Protein AF-A0A132A564-F1 (afdb_monomer)

Foldseek 3Di:
DDWDADPVRDIDDDPLQDLVLADPAAADAAADDDPVCLVPPVSLVVNLVNLQRNLVVLVVLLPDQPSSNNNNVVPPVNNVRRLVNCVPHPDDPVRDDPPNDDDPVSVVSNVSSVVSSVSSVVVVVCPCDPNPD

Nearest PDB structures (foldseek):
  3myi-assembly1_A  TM=3.780E-01  e=1.108E+00  Homo sapiens
  3puq-assembly2_C  TM=2.925E-01  e=6.426E+00  Caenorhabditis elegans
  5n7e-assembly1_B  TM=3.331E-01  e=9.558E+00  Homo sapiens

pLDDT: mean 87.03, std 12.26, range [40.44, 98.06]

Mean predicted aligned error: 6.73 Å

Sequence (133 aa):
MIRFVDLNHHQHEIPLISREFECKLNFPMYYEPNWNEFSSAETVGKWIRSCYQLNLSVSKVIELPFYRFWSTVIFNNDLHQAIESYLIYSSRPYRLHPDVKLNNEQTDMVNELRDTIAKYFLRILIHSENPVL

Solvent-accessible surface area (backbone atoms only — not comparable to full-atom values): 7792 Å² total; per-residue (Å²): 104,46,76,50,67,48,99,84,72,48,79,44,79,42,62,56,64,35,72,90,46,36,68,91,71,73,47,53,67,45,63,64,74,52,85,83,42,63,77,37,66,68,56,45,50,52,39,54,50,39,46,51,48,29,35,56,42,51,49,54,47,68,68,41,50,69,47,37,29,53,8,21,74,74,62,38,62,53,53,49,52,17,54,50,28,38,73,71,47,55,81,47,88,92,66,60,62,95,79,75,79,70,55,70,71,57,47,49,49,55,52,50,31,51,54,48,54,50,50,47,51,52,56,68,70,49,86,77,68,73,88,86,110

Structure (mmCIF, N/CA/C/O backbone):
data_AF-A0A132A564-F1
#
_entry.id   AF-A0A132A564-F1
#
loop_
_atom_site.group_PDB
_atom_site.id
_atom_site.type_symbol
_atom_site.label_atom_id
_atom_site.label_alt_id
_atom_site.label_comp_id
_atom_site.label_asym_id
_atom_site.label_entity_id
_atom_site.label_seq_id
_atom_site.pdbx_PDB_ins_code
_atom_site.Cartn_x
_atom_site.Cartn_y
_atom_site.Cartn_z
_atom_site.occupancy
_atom_site.B_iso_or_equiv
_atom_site.auth_seq_id
_atom_site.auth_comp_id
_atom_site.auth_asym_id
_atom_site.auth_atom_id
_atom_site.pdbx_PDB_model_num
ATOM 1 N N . MET A 1 1 ? -15.911 0.740 22.663 1.00 69.44 1 MET A N 1
ATOM 2 C CA . MET A 1 1 ? -16.459 2.111 22.683 1.00 69.44 1 MET A CA 1
ATOM 3 C C . MET A 1 1 ? -15.409 2.988 23.340 1.00 69.44 1 MET A C 1
ATOM 5 O O . MET A 1 1 ? -14.879 2.568 24.363 1.00 69.44 1 MET A O 1
ATOM 9 N N . ILE A 1 2 ? -15.042 4.116 22.736 1.00 73.06 2 ILE A N 1
ATOM 10 C CA . ILE A 1 2 ? -14.076 5.064 23.303 1.00 73.06 2 ILE A CA 1
ATOM 11 C C . ILE A 1 2 ? -14.870 6.220 23.907 1.00 73.06 2 ILE A C 1
ATOM 13 O O . ILE A 1 2 ? -15.748 6.781 23.253 1.00 73.06 2 ILE A O 1
ATOM 17 N N . ARG A 1 3 ? -14.570 6.545 25.165 1.00 78.31 3 ARG A N 1
ATOM 18 C CA . ARG A 1 3 ? -15.153 7.673 25.895 1.00 78.31 3 ARG A CA 1
ATOM 19 C C . ARG A 1 3 ? -14.150 8.811 25.928 1.00 78.31 3 ARG A C 1
ATOM 21 O O . ARG A 1 3 ? -12.997 8.589 26.286 1.00 78.31 3 ARG A O 1
ATOM 28 N N . PHE A 1 4 ? -14.594 10.014 25.602 1.00 72.31 4 PHE A N 1
ATOM 29 C CA . PHE A 1 4 ? -13.798 11.223 25.782 1.00 72.31 4 PHE A CA 1
ATOM 30 C C . PHE A 1 4 ? -14.691 12.375 26.224 1.00 72.31 4 PHE A C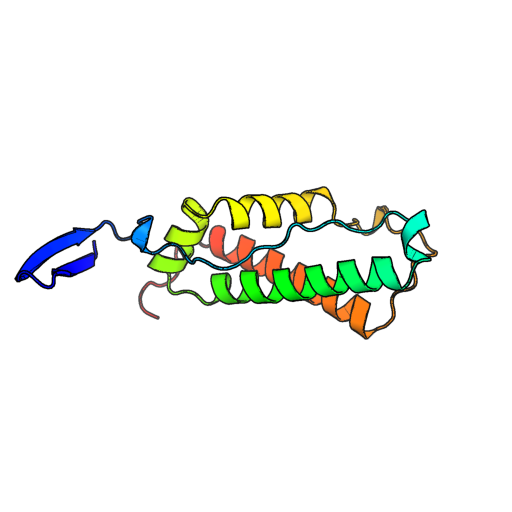 1
ATOM 32 O O . PHE A 1 4 ? -15.916 12.325 26.108 1.00 72.31 4 PHE A O 1
ATOM 39 N N . VAL A 1 5 ? -14.049 13.397 26.773 1.00 74.94 5 VAL A N 1
ATOM 40 C CA . VAL A 1 5 ? -14.695 14.622 27.229 1.00 74.94 5 VAL A CA 1
ATOM 41 C C . VAL A 1 5 ? -14.288 15.720 26.260 1.00 74.94 5 VAL A C 1
ATOM 43 O O . VAL A 1 5 ? -13.097 15.890 25.993 1.00 74.94 5 VAL A O 1
ATOM 46 N N . ASP A 1 6 ? -15.266 16.412 25.682 1.00 75.94 6 ASP A N 1
ATOM 47 C CA . ASP A 1 6 ? -14.982 17.539 24.798 1.00 75.94 6 ASP A CA 1
ATOM 48 C C . ASP A 1 6 ? -14.553 18.792 25.585 1.00 75.94 6 ASP A C 1
ATOM 50 O O . ASP A 1 6 ? -14.552 18.830 26.818 1.00 75.94 6 ASP A O 1
ATOM 54 N N . LEU A 1 7 ? -14.187 19.848 24.858 1.00 76.62 7 LEU A N 1
ATOM 55 C CA . LEU A 1 7 ? -13.798 21.139 25.440 1.00 76.62 7 LEU A CA 1
ATOM 56 C C . LEU A 1 7 ? -14.932 21.820 26.229 1.00 76.62 7 LEU A C 1
ATOM 58 O O . LEU A 1 7 ? -14.665 22.720 27.017 1.00 76.62 7 LEU A O 1
ATOM 62 N N . ASN A 1 8 ? -16.177 21.383 26.032 1.00 84.38 8 ASN A N 1
ATOM 63 C CA . ASN A 1 8 ? -17.364 21.872 26.726 1.00 84.38 8 ASN A CA 1
ATOM 64 C C . ASN A 1 8 ? -17.764 20.963 27.904 1.00 84.38 8 ASN A C 1
ATOM 66 O O . ASN A 1 8 ? -18.861 21.112 28.437 1.00 84.38 8 ASN A O 1
ATOM 70 N N . HIS A 1 9 ? -16.901 20.020 28.300 1.00 75.19 9 HIS A N 1
ATOM 71 C CA . HIS A 1 9 ? -17.133 19.037 29.359 1.00 75.19 9 HIS A CA 1
ATOM 72 C C . HIS A 1 9 ? -18.300 18.064 29.123 1.00 75.19 9 HIS A C 1
ATOM 74 O O . HIS A 1 9 ? -18.762 17.417 30.065 1.00 75.19 9 HIS A O 1
ATOM 80 N N . HIS A 1 10 ? -18.743 17.891 27.877 1.00 80.25 10 HIS A N 1
ATOM 81 C CA . HIS A 1 10 ? -19.707 16.852 27.534 1.00 80.25 10 HIS A CA 1
ATOM 82 C C . HIS A 1 10 ? -18.986 15.535 27.267 1.00 80.25 10 HIS A C 1
ATOM 84 O O . HIS A 1 10 ? -17.960 15.481 26.583 1.00 80.25 10 HIS A O 1
ATOM 90 N N . GLN A 1 11 ? -19.532 14.460 27.829 1.00 80.25 11 GLN A N 1
ATOM 91 C CA . GLN A 1 11 ? -19.027 13.116 27.616 1.00 80.25 11 GLN A CA 1
ATOM 92 C C . GLN A 1 11 ? -19.615 12.553 26.324 1.00 80.25 11 GLN A C 1
ATOM 94 O O . GLN A 1 11 ? -20.831 12.436 26.187 1.00 80.25 11 GLN A O 1
ATOM 99 N N . HIS A 1 12 ? -18.737 12.178 25.400 1.00 76.81 12 HIS A N 1
ATOM 100 C CA . HIS A 1 12 ? -19.109 11.571 24.128 1.00 76.81 12 HIS A CA 1
ATOM 101 C C . HIS A 1 12 ? -18.653 10.118 24.084 1.00 76.81 12 HIS A C 1
ATOM 103 O O . HIS A 1 12 ? -17.592 9.753 24.603 1.00 76.81 12 HIS A O 1
ATOM 109 N N . GLU A 1 13 ? -19.469 9.287 23.444 1.00 84.44 13 GLU A N 1
ATOM 110 C CA . GLU A 1 13 ? -19.186 7.880 23.193 1.00 84.44 13 GLU A CA 1
ATOM 111 C C . GLU A 1 13 ? -19.097 7.651 21.688 1.00 84.44 13 GLU 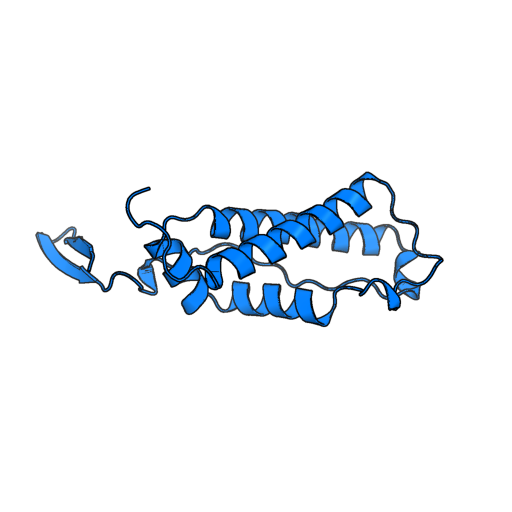A C 1
ATOM 113 O O . GLU A 1 13 ? -20.079 7.817 20.967 1.00 84.44 13 GLU A O 1
ATOM 118 N N . ILE A 1 14 ? -17.916 7.256 21.212 1.00 83.44 14 ILE A N 1
ATOM 119 C CA . ILE A 1 14 ? -17.709 6.880 19.81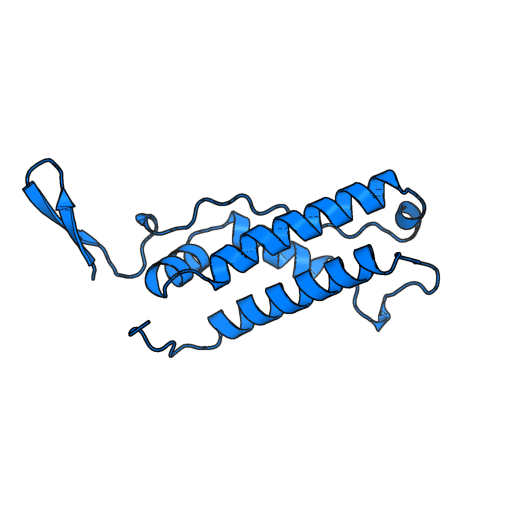0 1.00 83.44 14 ILE A CA 1
ATOM 120 C C . ILE A 1 14 ? -17.473 5.362 19.736 1.00 83.44 14 ILE A C 1
ATOM 122 O O . ILE A 1 14 ? -16.788 4.785 20.600 1.00 83.44 14 ILE A O 1
ATOM 126 N N . PRO A 1 15 ? -18.043 4.664 18.735 1.00 86.00 15 PRO A N 1
ATOM 127 C CA . PRO A 1 15 ? -17.706 3.272 18.458 1.00 86.00 15 PRO A CA 1
ATOM 128 C C . PRO A 1 15 ? -16.188 3.064 18.335 1.00 86.00 15 PRO A C 1
ATOM 130 O O . PRO A 1 15 ? -15.450 3.964 17.956 1.00 86.00 15 PRO A O 1
ATOM 133 N N . LEU A 1 16 ? -15.689 1.868 18.673 1.00 85.12 16 LEU A N 1
ATOM 134 C CA . LEU A 1 16 ? -14.240 1.603 18.604 1.00 85.12 16 LEU A CA 1
ATOM 135 C C . LEU A 1 16 ? -13.702 1.787 17.174 1.00 85.12 16 LEU A C 1
ATOM 137 O O . LEU A 1 16 ? -12.587 2.257 16.988 1.00 85.12 16 LEU A O 1
ATOM 141 N N . ILE A 1 17 ? -14.522 1.428 16.188 1.00 89.88 17 ILE A N 1
ATOM 142 C CA . ILE A 1 17 ? -14.254 1.615 14.768 1.00 89.88 17 ILE A CA 1
ATOM 143 C C . ILE A 1 17 ? -15.113 2.773 14.286 1.00 89.88 17 ILE A C 1
ATOM 145 O O . ILE A 1 17 ? -16.339 2.668 14.303 1.00 89.88 17 ILE A O 1
ATOM 149 N N . SER A 1 18 ? -14.480 3.872 13.888 1.00 91.19 18 SER A N 1
ATOM 150 C CA . SER A 1 18 ? -15.195 5.082 13.495 1.00 91.19 18 SER A CA 1
ATOM 151 C C . SER A 1 18 ? -14.375 5.939 12.541 1.00 91.19 18 SER A C 1
ATOM 153 O O . SER A 1 18 ? -13.144 5.929 12.585 1.00 91.19 18 SER A O 1
ATOM 155 N N . ARG A 1 19 ? -15.052 6.704 11.681 1.00 93.19 19 ARG A N 1
ATOM 156 C CA . ARG A 1 19 ? -14.404 7.523 10.643 1.00 93.19 19 ARG A CA 1
ATOM 157 C C . ARG A 1 19 ? -13.481 8.599 11.236 1.00 93.19 19 ARG A C 1
ATOM 159 O O . ARG A 1 19 ? -12.511 8.999 10.609 1.00 93.19 19 ARG A O 1
ATOM 166 N N . GLU A 1 20 ? -13.715 9.023 12.473 1.00 90.25 20 GLU A N 1
ATOM 167 C CA . GLU A 1 20 ? -12.882 9.978 13.213 1.00 90.25 20 GLU A CA 1
ATOM 168 C C . GLU A 1 20 ? -11.466 9.452 13.493 1.00 90.25 20 GLU A C 1
ATOM 170 O O . GLU A 1 20 ? -10.543 10.244 13.682 1.00 90.25 20 GLU A O 1
ATOM 175 N N . PHE A 1 21 ? -11.278 8.129 13.512 1.00 91.50 21 PHE A N 1
ATOM 176 C CA . PHE A 1 21 ? -9.981 7.486 13.748 1.00 91.50 21 PHE A CA 1
ATOM 177 C C . PHE A 1 21 ? -9.266 7.065 12.460 1.00 91.50 21 PHE A C 1
ATOM 179 O O . PHE A 1 21 ? -8.191 6.465 12.528 1.00 91.50 21 PHE A O 1
ATOM 186 N N . GLU A 1 22 ? -9.851 7.370 11.301 1.00 92.31 22 GLU A N 1
ATOM 187 C CA . GLU A 1 22 ? -9.262 7.114 9.993 1.00 92.31 22 GLU A CA 1
ATOM 188 C C . GLU A 1 22 ? -7.934 7.871 9.826 1.00 92.31 22 GLU A C 1
ATOM 190 O O . GLU A 1 22 ? -7.818 9.069 10.106 1.00 92.31 22 GLU A O 1
ATOM 195 N N . CYS A 1 23 ? -6.906 7.169 9.351 1.00 92.00 23 CYS A N 1
ATOM 196 C CA . CYS A 1 23 ? -5.621 7.770 9.039 1.00 92.00 23 CYS A CA 1
ATOM 197 C C . CYS A 1 23 ? -5.700 8.573 7.734 1.00 92.00 23 CYS A C 1
ATOM 199 O O . CYS A 1 23 ? -6.040 8.029 6.689 1.00 92.00 23 CYS A O 1
ATOM 201 N N . LYS A 1 24 ? -5.331 9.858 7.779 1.00 90.88 24 LYS A N 1
ATOM 202 C CA . LYS A 1 24 ? -5.323 10.761 6.615 1.00 90.88 24 LYS A CA 1
ATOM 203 C C . LYS A 1 24 ? -3.923 10.874 6.012 1.00 90.88 24 LYS A C 1
ATOM 205 O O . LYS A 1 24 ? -3.274 11.914 6.118 1.00 90.88 24 LYS A O 1
ATOM 210 N N . LEU A 1 25 ? -3.433 9.776 5.444 1.00 93.50 25 LEU A N 1
ATOM 211 C CA . LEU A 1 25 ? -2.196 9.756 4.657 1.00 93.50 25 LEU A CA 1
ATOM 212 C C . LEU A 1 25 ? -2.513 9.857 3.165 1.00 93.50 25 LEU A C 1
ATOM 214 O O . LEU A 1 25 ? -3.637 9.613 2.743 1.00 93.50 25 LEU A O 1
ATOM 218 N N . ASN A 1 26 ? -1.502 10.208 2.371 1.00 93.81 26 ASN A N 1
ATOM 219 C CA . ASN A 1 26 ? -1.593 10.138 0.917 1.00 93.81 26 ASN A CA 1
ATOM 220 C C . ASN A 1 26 ? -1.245 8.719 0.445 1.00 93.81 26 ASN A C 1
ATOM 222 O O . ASN A 1 26 ? -0.174 8.206 0.788 1.00 93.81 26 ASN A O 1
ATOM 226 N N . PHE A 1 27 ? -2.118 8.117 -0.359 1.00 96.44 27 PHE A N 1
ATOM 227 C CA . PHE A 1 27 ? -1.937 6.793 -0.946 1.00 96.44 27 PHE A CA 1
ATOM 228 C C . PHE A 1 27 ? -1.864 6.927 -2.472 1.00 96.44 27 PHE A C 1
ATOM 230 O O . PHE A 1 27 ? -2.900 7.009 -3.131 1.00 96.44 27 PHE A O 1
ATOM 237 N N . PRO A 1 28 ? -0.657 7.004 -3.063 1.00 96.44 28 PRO A N 1
ATOM 238 C CA . PRO A 1 28 ? -0.542 7.118 -4.507 1.00 96.44 28 PRO A CA 1
ATOM 239 C C . PRO A 1 28 ? -0.975 5.814 -5.180 1.00 96.44 28 PRO A C 1
ATOM 241 O O . PRO A 1 28 ? -0.628 4.721 -4.733 1.00 96.44 28 PRO A O 1
ATOM 244 N N . MET A 1 29 ? -1.692 5.947 -6.292 1.00 96.50 29 MET A N 1
ATOM 245 C CA . MET A 1 29 ? -2.047 4.818 -7.147 1.00 96.50 29 MET A CA 1
ATOM 246 C C . MET A 1 29 ? -0.794 4.150 -7.721 1.00 96.50 29 MET A C 1
ATOM 248 O O . MET A 1 29 ? 0.178 4.819 -8.089 1.00 96.50 29 MET A O 1
ATOM 252 N N . TYR A 1 30 ? -0.841 2.829 -7.838 1.00 95.19 30 TYR A N 1
ATOM 253 C CA . TYR A 1 30 ? 0.205 2.021 -8.437 1.00 95.19 30 TYR A CA 1
ATOM 254 C C . TYR A 1 30 ? -0.081 1.794 -9.924 1.00 95.19 30 TYR A C 1
ATOM 256 O O . TYR A 1 30 ? -1.110 1.229 -10.291 1.00 95.19 30 TYR A O 1
ATOM 264 N N . TYR A 1 31 ? 0.869 2.196 -10.767 1.00 92.06 31 TYR A N 1
ATOM 265 C CA . TYR A 1 31 ? 0.856 1.941 -12.205 1.00 92.06 31 TYR A CA 1
ATOM 266 C C . TYR A 1 31 ? 2.242 1.483 -12.632 1.00 92.06 31 TYR A C 1
ATOM 268 O O . TYR A 1 31 ? 3.173 2.287 -12.691 1.00 92.06 31 TYR A O 1
ATOM 276 N N . GLU A 1 32 ? 2.383 0.187 -12.886 1.00 89.50 32 GLU A N 1
ATOM 277 C CA . GLU A 1 32 ? 3.610 -0.353 -13.455 1.00 89.50 32 GLU A CA 1
ATOM 278 C C . GLU A 1 32 ? 3.757 0.110 -14.914 1.00 89.50 32 GLU A C 1
ATOM 280 O O . GLU A 1 32 ? 2.775 0.049 -15.662 1.00 89.50 32 GLU A O 1
ATOM 285 N N . PRO A 1 33 ? 4.943 0.594 -15.333 1.00 87.56 33 PRO A N 1
ATOM 286 C CA . PRO A 1 33 ? 5.191 0.956 -16.719 1.00 87.56 33 PRO A CA 1
ATOM 287 C C . PRO A 1 33 ? 4.941 -0.229 -17.650 1.00 87.56 33 PRO A C 1
ATOM 289 O O . PRO A 1 33 ? 5.203 -1.381 -17.309 1.00 87.56 33 PRO A O 1
ATOM 292 N N . ASN A 1 34 ? 4.486 0.039 -18.868 1.00 83.81 34 ASN A N 1
ATOM 293 C CA . ASN A 1 34 ? 4.445 -0.999 -19.890 1.00 83.81 34 ASN A CA 1
ATOM 294 C C . ASN A 1 34 ? 5.866 -1.343 -20.368 1.00 83.81 34 ASN A C 1
ATOM 296 O O . ASN A 1 34 ? 6.783 -0.530 -20.268 1.00 83.81 34 ASN A O 1
ATOM 300 N N . TRP A 1 35 ? 6.049 -2.518 -20.979 1.00 77.94 35 TRP A N 1
ATOM 301 C CA . TRP A 1 35 ? 7.350 -2.983 -21.499 1.00 77.94 35 TRP A CA 1
ATOM 302 C C . TRP A 1 35 ? 8.072 -1.949 -22.389 1.00 77.94 35 TRP A C 1
ATOM 304 O O . TRP A 1 35 ? 9.279 -1.766 -22.263 1.00 77.94 35 TRP A O 1
ATOM 314 N N . ASN A 1 36 ? 7.330 -1.210 -23.221 1.00 80.56 36 A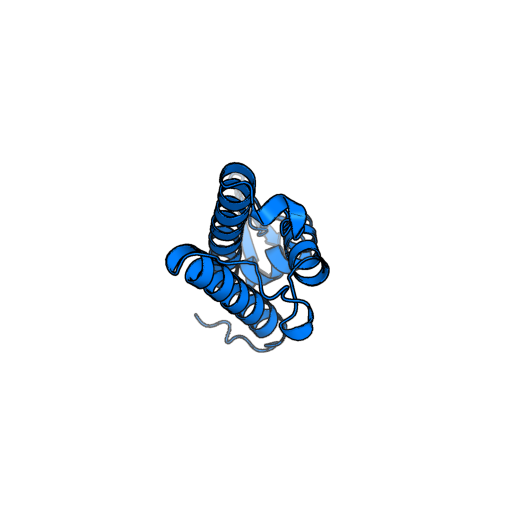SN A N 1
ATOM 315 C CA . ASN A 1 36 ? 7.861 -0.125 -24.057 1.00 80.56 36 ASN A CA 1
ATOM 316 C C . ASN A 1 36 ? 8.442 1.041 -23.239 1.00 80.56 36 ASN A C 1
ATOM 318 O O . ASN A 1 36 ? 9.416 1.681 -23.635 1.00 80.56 36 ASN A O 1
ATOM 322 N N . GLU A 1 37 ? 7.840 1.321 -22.090 1.00 82.06 37 GLU A N 1
ATOM 323 C CA . GLU A 1 37 ? 8.123 2.485 -21.253 1.00 82.06 37 GLU A CA 1
ATOM 324 C C . GLU A 1 37 ? 9.265 2.229 -20.267 1.00 82.06 37 GLU A C 1
ATOM 326 O O . GLU A 1 37 ? 9.868 3.183 -19.778 1.00 82.06 37 GLU A O 1
ATOM 331 N N . PHE A 1 38 ? 9.628 0.963 -20.023 1.00 81.69 38 PHE A N 1
ATOM 332 C CA . PHE A 1 38 ? 10.771 0.594 -19.179 1.00 81.69 38 PHE A CA 1
ATOM 333 C C . PHE A 1 38 ? 12.121 1.068 -19.729 1.00 81.69 38 P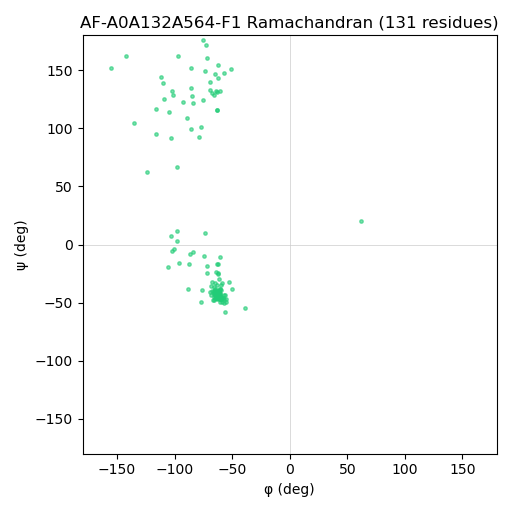HE A C 1
ATOM 335 O O . PHE A 1 38 ? 13.096 1.149 -18.986 1.00 81.69 38 PHE A O 1
ATOM 342 N N . SER A 1 39 ? 12.182 1.429 -21.012 1.00 80.38 39 SER A N 1
ATOM 343 C CA . SER A 1 39 ? 13.357 2.068 -21.610 1.00 80.38 39 SER A CA 1
ATOM 344 C C . SER A 1 39 ? 13.550 3.526 -21.156 1.00 80.38 39 SER A C 1
ATOM 346 O O . SER A 1 39 ? 14.653 4.064 -21.255 1.00 80.38 39 SER A O 1
ATOM 348 N N . SER A 1 40 ? 12.504 4.169 -20.623 1.00 86.50 40 SER A N 1
ATOM 349 C CA . SER A 1 40 ? 12.545 5.544 -20.125 1.00 86.50 40 SER A CA 1
ATOM 350 C C . SER A 1 40 ? 12.944 5.581 -18.651 1.00 86.50 40 SER A C 1
ATOM 352 O O . SER A 1 40 ? 12.153 5.256 -17.762 1.00 86.50 40 SER A O 1
ATOM 354 N N . ALA A 1 41 ? 14.158 6.063 -18.376 1.00 85.44 41 ALA A N 1
ATOM 355 C CA . ALA A 1 41 ? 14.642 6.254 -17.009 1.00 85.44 41 ALA A CA 1
ATOM 356 C C . ALA A 1 41 ? 13.747 7.205 -16.192 1.00 85.44 41 ALA A C 1
ATOM 358 O O . ALA A 1 41 ? 13.572 7.009 -14.991 1.00 85.44 41 ALA A O 1
ATOM 359 N N . GLU A 1 42 ? 13.146 8.213 -16.835 1.00 89.88 42 GLU A N 1
ATOM 360 C CA . GLU A 1 42 ? 12.211 9.127 -16.175 1.00 89.88 42 GLU A CA 1
ATOM 361 C C . GLU A 1 42 ? 10.935 8.398 -15.736 1.00 89.88 42 GLU A C 1
ATOM 363 O O . GLU A 1 42 ? 10.485 8.566 -14.601 1.00 89.88 42 GLU A O 1
ATOM 368 N N . THR A 1 43 ? 10.364 7.567 -16.614 1.00 89.81 43 THR A N 1
ATOM 369 C CA . THR A 1 43 ? 9.133 6.822 -16.321 1.00 89.81 43 THR A CA 1
ATOM 370 C C . THR A 1 43 ? 9.368 5.805 -15.211 1.00 89.81 43 THR A C 1
ATOM 372 O O . THR A 1 43 ? 8.619 5.781 -14.233 1.00 89.81 43 THR A O 1
ATOM 375 N N . VAL A 1 44 ? 10.452 5.030 -15.309 1.00 89.25 44 VAL A N 1
ATOM 376 C CA . VAL A 1 44 ? 10.848 4.074 -14.266 1.00 89.25 44 VAL A CA 1
ATOM 377 C C . VAL A 1 44 ? 11.121 4.801 -12.949 1.00 89.25 44 VAL A C 1
ATOM 379 O O . VAL A 1 44 ? 10.624 4.385 -11.908 1.00 89.25 44 VAL A O 1
ATOM 382 N N . GLY A 1 45 ? 11.835 5.931 -12.973 1.00 90.62 45 GLY A N 1
ATOM 383 C CA . GLY A 1 45 ? 12.114 6.724 -11.775 1.00 90.62 45 GLY A CA 1
ATOM 384 C C . GLY A 1 45 ? 10.849 7.244 -11.083 1.00 90.62 45 GLY A C 1
ATOM 385 O O . GLY A 1 45 ? 10.738 7.163 -9.857 1.00 90.62 45 GLY A O 1
ATOM 386 N N . LYS A 1 46 ? 9.866 7.735 -11.850 1.00 93.00 46 LYS A N 1
ATOM 387 C CA . LYS A 1 46 ? 8.561 8.160 -11.313 1.00 93.00 46 LYS A CA 1
ATOM 388 C C . LYS A 1 46 ? 7.801 6.994 -10.690 1.00 93.00 46 LYS A C 1
ATOM 390 O O . LYS A 1 46 ? 7.301 7.134 -9.577 1.00 93.00 46 LYS A O 1
ATOM 395 N N . TRP A 1 47 ? 7.752 5.855 -11.373 1.00 93.62 47 TRP A N 1
ATOM 396 C CA . TRP A 1 47 ? 7.097 4.657 -10.858 1.00 93.62 47 TRP A CA 1
ATOM 397 C C . TRP A 1 47 ? 7.737 4.165 -9.556 1.00 93.62 47 TRP A C 1
ATOM 399 O O . TRP A 1 47 ? 7.036 3.994 -8.562 1.00 93.62 47 TRP A O 1
ATOM 409 N N . ILE A 1 48 ? 9.065 4.035 -9.511 1.00 94.44 48 ILE A N 1
ATOM 410 C CA . ILE A 1 48 ? 9.795 3.604 -8.309 1.00 94.44 48 ILE A CA 1
ATOM 411 C C . ILE A 1 48 ? 9.565 4.572 -7.142 1.00 94.44 48 ILE A C 1
ATOM 413 O O . ILE A 1 48 ? 9.361 4.140 -6.007 1.00 94.44 48 ILE A O 1
ATOM 417 N N . ARG A 1 49 ? 9.510 5.884 -7.405 1.00 95.00 49 ARG A N 1
ATOM 418 C CA . ARG A 1 49 ? 9.148 6.876 -6.384 1.00 95.00 49 ARG A CA 1
ATOM 419 C C . ARG A 1 49 ? 7.724 6.674 -5.858 1.00 95.00 49 ARG A C 1
ATOM 421 O O . ARG A 1 49 ? 7.519 6.785 -4.648 1.00 95.00 49 ARG A O 1
ATOM 428 N N . SER A 1 50 ? 6.760 6.374 -6.726 1.00 95.31 50 SER A N 1
ATOM 429 C CA . SER A 1 50 ? 5.397 6.033 -6.302 1.00 95.31 50 SER A CA 1
ATOM 430 C C . SER A 1 50 ? 5.369 4.748 -5.473 1.00 95.31 50 SER A C 1
ATOM 432 O O . SER A 1 50 ? 4.701 4.724 -4.442 1.00 95.31 50 SER A O 1
ATOM 434 N N . CYS A 1 51 ? 6.145 3.722 -5.844 1.00 96.19 51 CYS A N 1
ATOM 435 C CA . CYS A 1 51 ? 6.295 2.498 -5.050 1.00 96.19 51 CYS A CA 1
ATOM 436 C C . CYS A 1 51 ? 6.811 2.799 -3.639 1.00 96.19 51 CYS A C 1
ATOM 438 O O . CYS A 1 51 ? 6.231 2.323 -2.667 1.00 96.19 51 CYS A O 1
ATOM 440 N N . TYR A 1 52 ? 7.845 3.637 -3.518 1.00 97.19 52 TYR A N 1
ATOM 441 C CA . TYR A 1 52 ? 8.385 4.058 -2.224 1.00 97.19 52 TYR A CA 1
ATOM 442 C C . TYR A 1 52 ? 7.342 4.792 -1.372 1.00 97.19 52 TYR A C 1
ATOM 444 O O . TYR A 1 52 ? 7.171 4.495 -0.190 1.00 97.19 52 TYR A O 1
ATOM 452 N N . GLN A 1 53 ? 6.617 5.744 -1.963 1.00 97.44 53 GLN A N 1
ATOM 453 C CA . GLN A 1 53 ? 5.589 6.506 -1.250 1.00 97.44 53 GLN A CA 1
ATOM 454 C C . GLN A 1 53 ? 4.423 5.622 -0.803 1.00 97.44 53 GLN A C 1
ATOM 456 O O . GLN A 1 53 ? 3.971 5.748 0.335 1.00 97.44 53 GLN A O 1
ATOM 461 N N . LEU A 1 54 ? 3.967 4.713 -1.668 1.00 97.81 54 LEU A N 1
ATOM 462 C CA . LEU A 1 54 ? 2.930 3.752 -1.320 1.00 97.81 54 LEU A CA 1
ATOM 463 C C . LEU A 1 54 ? 3.403 2.819 -0.201 1.00 97.81 54 LEU A C 1
ATOM 465 O O . LEU A 1 54 ? 2.686 2.660 0.784 1.00 97.81 54 LEU A O 1
ATOM 469 N N . ASN A 1 55 ? 4.622 2.276 -0.307 1.00 98.06 55 ASN A N 1
ATOM 470 C CA . ASN A 1 55 ? 5.223 1.428 0.724 1.00 98.06 55 ASN A CA 1
ATOM 471 C C . ASN A 1 55 ? 5.248 2.153 2.074 1.00 98.06 55 ASN A C 1
ATOM 473 O O . ASN A 1 55 ? 4.751 1.633 3.067 1.00 98.06 55 ASN A O 1
ATOM 477 N N . LEU A 1 56 ? 5.739 3.394 2.102 1.00 97.88 56 LEU A N 1
ATOM 478 C CA . LEU A 1 56 ? 5.806 4.200 3.318 1.00 97.88 56 LEU A CA 1
ATOM 479 C C . LEU A 1 56 ? 4.423 4.428 3.947 1.00 97.88 56 LEU A C 1
ATOM 481 O O . LEU A 1 56 ? 4.271 4.313 5.164 1.00 97.88 56 LEU A O 1
ATOM 485 N N . SER A 1 57 ? 3.418 4.773 3.139 1.00 97.81 57 SER A N 1
ATOM 486 C CA . SER A 1 57 ? 2.063 5.027 3.636 1.00 97.81 57 SER A CA 1
ATOM 487 C C . SER A 1 57 ? 1.389 3.755 4.147 1.00 97.81 57 SER A C 1
ATOM 489 O O . SER A 1 57 ? 0.787 3.780 5.219 1.00 97.81 57 SER A O 1
ATOM 491 N N . VAL A 1 58 ? 1.515 2.634 3.433 1.00 97.81 58 VAL A N 1
ATOM 492 C CA . VAL A 1 58 ? 0.913 1.356 3.845 1.00 97.81 58 VAL A CA 1
ATOM 493 C C . VAL A 1 58 ? 1.614 0.791 5.080 1.00 97.81 58 VAL A C 1
ATOM 495 O O . VAL A 1 58 ? 0.928 0.369 6.008 1.00 97.81 58 VAL A O 1
ATOM 498 N N . SER A 1 59 ? 2.945 0.864 5.167 1.00 97.50 59 SER A N 1
ATOM 499 C CA . SER A 1 59 ? 3.692 0.457 6.367 1.00 97.50 59 SER A CA 1
ATOM 500 C C . SER A 1 59 ? 3.220 1.208 7.612 1.00 97.50 59 SER A C 1
ATOM 502 O O . SER A 1 59 ? 2.932 0.586 8.631 1.00 97.50 59 SER A O 1
ATOM 504 N N . LYS A 1 60 ? 3.000 2.526 7.510 1.00 97.12 60 LYS A N 1
ATOM 505 C CA . LYS A 1 60 ? 2.424 3.311 8.615 1.00 97.12 60 LYS A CA 1
ATOM 506 C C . LYS A 1 60 ? 1.035 2.834 9.018 1.00 97.12 60 LYS A C 1
ATOM 508 O O . LYS A 1 60 ? 0.732 2.830 10.205 1.00 97.12 60 LYS A O 1
ATOM 513 N N . VAL A 1 61 ? 0.191 2.440 8.061 1.00 97.00 61 VAL A N 1
ATOM 514 C CA . VAL A 1 61 ? -1.129 1.864 8.363 1.00 97.00 61 VAL A CA 1
ATOM 515 C C . VAL A 1 61 ? -0.977 0.540 9.112 1.00 97.00 61 VAL A C 1
ATOM 517 O O . VAL A 1 61 ? -1.653 0.338 10.118 1.00 97.00 61 VAL A O 1
ATOM 520 N N . ILE A 1 62 ? -0.063 -0.332 8.680 1.00 95.56 62 ILE A N 1
ATOM 521 C CA . ILE A 1 62 ? 0.226 -1.621 9.332 1.00 95.56 62 ILE A CA 1
ATOM 522 C C . ILE A 1 62 ? 0.756 -1.441 10.761 1.00 95.56 62 ILE A C 1
ATOM 524 O O . ILE A 1 62 ? 0.556 -2.328 11.582 1.00 95.56 62 ILE A O 1
ATOM 528 N N . GLU A 1 63 ? 1.369 -0.313 11.098 1.00 94.75 63 GLU A N 1
ATOM 529 C CA . GLU A 1 63 ? 1.853 -0.024 12.455 1.00 94.75 63 GLU A CA 1
ATOM 530 C C . GLU A 1 63 ? 0.786 0.601 13.372 1.00 94.75 63 GLU A C 1
ATOM 532 O O . GLU A 1 63 ? 1.009 0.752 14.573 1.00 94.75 63 GLU A O 1
ATOM 537 N N . LEU A 1 64 ? -0.388 0.970 12.844 1.00 94.06 64 LEU A N 1
ATOM 538 C CA . LEU A 1 64 ? -1.436 1.599 13.651 1.00 94.06 64 LEU A CA 1
ATOM 539 C C . LEU A 1 64 ? -1.979 0.645 14.727 1.00 94.06 64 LEU A C 1
ATOM 541 O O . LEU A 1 64 ? -2.144 -0.547 14.464 1.00 94.06 64 LEU A O 1
ATOM 545 N N . PRO A 1 65 ? -2.384 1.152 15.904 1.00 91.75 65 PRO A N 1
ATOM 546 C CA . PRO A 1 65 ? -3.094 0.340 16.887 1.00 91.75 65 PRO A CA 1
ATOM 547 C C . PRO A 1 65 ? -4.432 -0.149 16.317 1.00 91.75 65 PRO A C 1
ATOM 549 O O . PRO A 1 65 ? -5.024 0.516 15.459 1.00 91.75 65 PRO A O 1
ATOM 552 N N . PHE A 1 66 ? -4.931 -1.276 16.833 1.00 89.50 66 PHE A N 1
ATOM 553 C CA . PHE A 1 66 ? -6.111 -1.998 16.331 1.00 89.50 66 PHE A CA 1
ATOM 554 C C . PHE A 1 66 ? -7.261 -1.085 15.872 1.00 89.50 66 PHE A C 1
ATOM 556 O O . PHE A 1 66 ? -7.711 -1.155 14.730 1.00 89.50 66 PHE A O 1
ATOM 563 N N . TYR A 1 67 ? -7.719 -0.180 16.743 1.00 89.88 67 TYR A N 1
ATOM 564 C CA . TYR A 1 67 ? -8.886 0.661 16.467 1.00 89.88 67 TYR A CA 1
ATOM 565 C C . TYR A 1 67 ? -8.656 1.651 15.312 1.00 89.88 67 TYR A C 1
ATOM 567 O O . TYR A 1 67 ? -9.562 1.877 14.508 1.00 89.88 67 TYR A O 1
ATOM 575 N N . ARG A 1 68 ? -7.442 2.207 15.179 1.00 92.75 68 ARG A N 1
ATOM 576 C CA . ARG A 1 68 ? -7.080 3.100 14.064 1.00 92.75 68 ARG A CA 1
ATOM 577 C C . ARG A 1 68 ? -6.838 2.328 12.781 1.00 92.75 68 ARG A C 1
ATOM 579 O O . ARG A 1 68 ? -7.248 2.797 11.722 1.00 92.75 68 ARG A O 1
ATOM 586 N N . PHE A 1 69 ? -6.199 1.162 12.872 1.00 94.75 69 PHE A N 1
ATOM 587 C CA . PHE A 1 69 ? -5.989 0.285 11.726 1.00 94.75 69 PHE A CA 1
ATOM 588 C C . PHE A 1 69 ? -7.327 -0.069 11.080 1.00 94.75 69 PHE A C 1
ATOM 590 O O . PHE A 1 69 ? -7.560 0.291 9.931 1.00 94.75 69 PHE A O 1
ATOM 597 N N . TRP A 1 70 ? -8.249 -0.658 11.843 1.00 93.69 70 TRP A N 1
ATOM 598 C CA . TRP A 1 70 ? -9.554 -1.068 11.327 1.00 93.69 70 TRP A CA 1
ATOM 599 C C . TRP A 1 70 ? -10.418 0.107 10.874 1.00 93.69 70 TRP A C 1
ATOM 601 O O . TRP A 1 70 ? -11.064 0.014 9.835 1.00 93.69 70 TRP A O 1
ATOM 611 N N . SER A 1 71 ? -10.387 1.238 11.584 1.00 95.12 71 SER A N 1
ATOM 612 C CA . SER A 1 71 ? -11.073 2.453 11.120 1.00 95.12 71 SER A CA 1
ATOM 613 C C . SER A 1 71 ? -10.529 2.929 9.771 1.00 95.12 71 SER A C 1
ATOM 615 O O . SER A 1 71 ? -11.298 3.271 8.879 1.00 95.12 71 SER A O 1
ATOM 617 N N . THR A 1 72 ? -9.210 2.892 9.583 1.00 96.38 72 THR A N 1
ATOM 618 C CA . THR A 1 72 ? -8.578 3.256 8.308 1.00 96.38 72 THR A CA 1
ATOM 619 C C . THR A 1 72 ? -8.933 2.255 7.212 1.00 96.38 72 THR A C 1
ATOM 621 O O . THR A 1 72 ? -9.359 2.656 6.137 1.00 96.38 72 THR A O 1
ATOM 624 N N . VAL A 1 73 ? -8.825 0.955 7.491 1.00 95.44 73 VAL A N 1
ATOM 625 C CA . VAL A 1 73 ? -9.162 -0.118 6.545 1.00 95.44 73 VAL A CA 1
ATOM 626 C C . VAL A 1 73 ? -10.631 -0.088 6.140 1.00 95.44 73 VAL A C 1
ATOM 628 O O . VAL A 1 73 ? -10.941 -0.510 5.041 1.00 95.44 73 VAL A O 1
ATOM 631 N N . ILE A 1 74 ? -11.551 0.382 6.978 1.00 95.31 74 ILE A N 1
ATOM 632 C CA . ILE A 1 74 ? -12.979 0.400 6.632 1.00 95.31 74 ILE A CA 1
ATOM 633 C C . ILE A 1 74 ? -13.373 1.691 5.911 1.00 95.31 74 ILE A C 1
ATOM 635 O O . ILE A 1 74 ? -14.196 1.645 4.998 1.00 95.31 74 ILE A O 1
ATOM 639 N N . PHE A 1 75 ? -12.813 2.836 6.309 1.00 96.94 75 PHE A N 1
ATOM 640 C CA . PHE A 1 75 ? -13.302 4.140 5.852 1.00 96.94 75 PHE A CA 1
ATOM 641 C C . PHE A 1 75 ? -12.417 4.845 4.821 1.00 96.94 75 PHE A C 1
ATOM 643 O O . PHE A 1 75 ? -12.935 5.716 4.120 1.00 96.94 75 PHE A O 1
ATOM 650 N N . ASN A 1 76 ? -11.138 4.481 4.692 1.00 97.19 76 ASN A N 1
ATOM 651 C CA . ASN A 1 76 ? -10.221 5.167 3.786 1.00 97.19 76 ASN A CA 1
ATOM 652 C C . ASN A 1 76 ? -10.303 4.608 2.356 1.00 97.19 76 ASN A C 1
ATOM 654 O O . ASN A 1 76 ? -9.687 3.594 2.023 1.00 97.19 76 ASN A O 1
ATOM 658 N N . ASN A 1 77 ? -11.049 5.309 1.503 1.00 96.38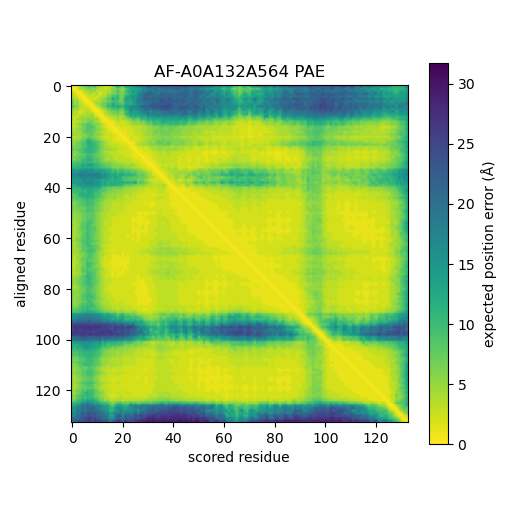 77 ASN A N 1
ATOM 659 C CA . ASN A 1 77 ? -11.230 4.940 0.100 1.00 96.38 77 ASN A CA 1
ATOM 660 C C . ASN A 1 77 ? -9.940 5.085 -0.733 1.00 96.38 77 ASN A C 1
ATOM 662 O O . ASN A 1 77 ? -9.718 4.297 -1.648 1.00 96.38 77 ASN A O 1
ATOM 666 N N . ASP A 1 78 ? -9.074 6.048 -0.413 1.00 96.81 78 ASP A N 1
ATOM 667 C CA . ASP A 1 78 ? -7.825 6.266 -1.156 1.00 96.81 78 ASP A CA 1
ATOM 668 C C . ASP A 1 78 ? -6.858 5.090 -0.954 1.00 96.81 78 ASP A C 1
ATOM 670 O O . ASP A 1 78 ? -6.236 4.609 -1.902 1.00 96.81 78 ASP A O 1
ATOM 674 N N . LEU A 1 79 ? -6.790 4.560 0.273 1.00 97.50 79 LEU A N 1
ATOM 675 C CA . LEU A 1 79 ? -6.077 3.324 0.585 1.00 97.50 79 LEU A CA 1
ATOM 676 C C . LEU A 1 79 ? -6.634 2.157 -0.236 1.00 97.50 79 LEU A C 1
ATOM 678 O O . LEU A 1 79 ? -5.852 1.414 -0.824 1.00 97.50 79 LEU A O 1
ATOM 682 N N . HIS A 1 80 ? -7.960 1.991 -0.308 1.00 96.69 80 HIS A N 1
ATOM 683 C CA . HIS A 1 80 ? -8.571 0.911 -1.098 1.00 96.69 80 HIS A CA 1
ATOM 684 C C . HIS A 1 80 ? -8.184 0.992 -2.564 1.00 96.69 80 HIS A C 1
ATOM 686 O O . HIS A 1 80 ? -7.711 0.002 -3.115 1.00 96.69 80 HIS A O 1
ATOM 692 N N . GLN A 1 81 ? -8.324 2.170 -3.167 1.00 97.56 81 GLN A N 1
ATOM 693 C CA . GLN A 1 81 ? -7.990 2.388 -4.571 1.00 97.56 81 GLN A CA 1
ATOM 694 C C . GLN A 1 81 ? -6.504 2.129 -4.842 1.00 97.56 81 GLN A C 1
ATOM 696 O O . GLN A 1 81 ? -6.158 1.473 -5.827 1.00 97.56 81 GLN A O 1
ATOM 701 N N . ALA A 1 82 ? -5.616 2.568 -3.948 1.00 97.44 82 ALA A N 1
ATOM 702 C CA . ALA A 1 82 ? -4.186 2.329 -4.089 1.00 97.44 82 ALA A CA 1
ATOM 703 C C . ALA A 1 82 ? -3.836 0.834 -3.992 1.00 97.44 82 ALA A C 1
ATOM 705 O O . ALA A 1 82 ? -3.110 0.315 -4.843 1.00 97.44 82 ALA A O 1
ATOM 706 N N . ILE A 1 83 ? -4.387 0.112 -3.012 1.00 97.56 83 ILE A N 1
ATOM 707 C CA . ILE A 1 83 ? -4.165 -1.335 -2.861 1.00 97.56 83 ILE A CA 1
ATOM 708 C C . ILE A 1 83 ? -4.755 -2.110 -4.046 1.00 97.56 83 ILE A C 1
ATOM 710 O O . ILE A 1 83 ? -4.097 -2.996 -4.591 1.00 97.56 83 ILE A O 1
ATOM 714 N N . GLU A 1 84 ? -5.964 -1.762 -4.485 1.00 96.88 84 GLU A N 1
ATOM 715 C CA . GLU A 1 84 ? -6.605 -2.361 -5.657 1.00 96.88 84 GLU A CA 1
ATOM 716 C C . GLU A 1 84 ? -5.759 -2.149 -6.917 1.00 96.88 84 GLU A C 1
ATOM 718 O O . GLU A 1 84 ? -5.484 -3.103 -7.646 1.00 96.88 84 GLU A O 1
ATOM 723 N N . SER A 1 85 ? -5.264 -0.929 -7.140 1.00 96.81 85 SER A N 1
ATOM 724 C CA . SER A 1 85 ? -4.395 -0.635 -8.282 1.00 96.81 85 SER A CA 1
ATOM 725 C C . SER A 1 85 ? -3.120 -1.480 -8.273 1.00 96.81 85 SER A C 1
ATOM 727 O O . SER A 1 85 ? -2.733 -2.015 -9.310 1.00 96.81 85 SER A O 1
ATOM 729 N N . TYR A 1 86 ? -2.517 -1.707 -7.101 1.00 96.25 86 TYR A N 1
ATOM 730 C CA . TYR A 1 86 ? -1.374 -2.607 -6.979 1.00 96.25 86 TYR A CA 1
ATOM 731 C C . TYR A 1 86 ? -1.735 -4.040 -7.390 1.00 96.25 86 TYR A C 1
ATOM 733 O O . TYR A 1 86 ? -1.019 -4.662 -8.175 1.00 96.25 86 TYR A O 1
ATOM 741 N N . LEU A 1 87 ? -2.865 -4.566 -6.912 1.00 94.25 87 LEU A N 1
ATOM 742 C CA . LEU A 1 87 ? -3.306 -5.924 -7.242 1.00 94.25 87 LEU A CA 1
ATOM 743 C C . LEU A 1 87 ? -3.635 -6.111 -8.730 1.00 94.25 87 LEU A C 1
ATOM 745 O O . LEU A 1 87 ? -3.437 -7.204 -9.268 1.00 94.25 87 LEU A O 1
ATOM 749 N N . ILE A 1 88 ? -4.146 -5.067 -9.386 1.00 92.44 88 ILE A N 1
ATOM 750 C CA . ILE A 1 88 ? -4.506 -5.091 -10.808 1.00 92.44 88 ILE A CA 1
ATOM 751 C C . ILE A 1 88 ? -3.263 -4.984 -11.694 1.00 92.44 88 ILE A C 1
ATOM 753 O O . ILE A 1 88 ? -3.115 -5.771 -12.634 1.00 92.44 88 ILE A O 1
ATOM 757 N N . TYR A 1 89 ? -2.399 -4.004 -11.419 1.00 90.56 89 TYR A N 1
ATOM 758 C CA . TYR A 1 89 ? -1.337 -3.604 -12.343 1.00 90.56 89 TYR A CA 1
ATOM 759 C C . TYR A 1 89 ? 0.019 -4.247 -12.063 1.00 90.56 89 TYR A C 1
ATOM 761 O O . TYR A 1 89 ? 0.865 -4.215 -12.950 1.00 90.56 89 TYR A O 1
ATOM 769 N N . SER A 1 90 ? 0.248 -4.835 -10.884 1.00 89.25 90 SER A N 1
ATOM 770 C CA . SER A 1 90 ? 1.533 -5.486 -10.603 1.00 89.25 90 SER A CA 1
A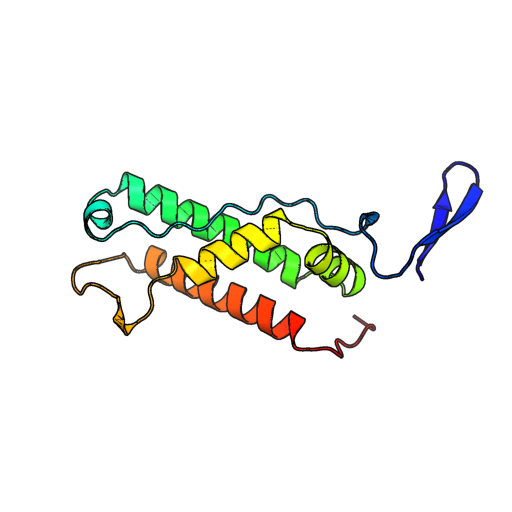TOM 771 C C . SER A 1 90 ? 1.786 -6.681 -11.525 1.00 89.25 90 SER A C 1
ATOM 773 O O . SER A 1 90 ? 0.944 -7.571 -11.719 1.00 89.25 90 SER A O 1
ATOM 775 N N . SER A 1 91 ? 2.985 -6.716 -12.097 1.00 82.50 91 SER A N 1
ATOM 776 C CA . SER A 1 91 ? 3.448 -7.817 -12.922 1.00 82.50 91 SER A CA 1
ATOM 777 C C . SER A 1 91 ? 3.543 -9.093 -12.107 1.00 82.50 91 SER A C 1
ATOM 779 O O . SER A 1 91 ? 4.145 -9.173 -11.036 1.00 82.50 91 SER A O 1
ATOM 781 N N . ARG A 1 92 ? 2.968 -10.152 -12.667 1.00 78.75 92 ARG A N 1
ATOM 782 C CA . ARG A 1 92 ? 3.086 -11.499 -12.117 1.00 78.75 92 ARG A CA 1
ATOM 783 C C . ARG A 1 92 ? 4.365 -12.148 -12.644 1.00 78.75 92 ARG A C 1
ATOM 785 O O . ARG A 1 92 ? 4.740 -11.857 -13.778 1.00 78.75 92 ARG A O 1
ATOM 792 N N . PRO A 1 93 ? 4.985 -13.089 -11.910 1.00 69.94 93 PRO A N 1
ATOM 793 C CA . PRO A 1 93 ? 6.239 -13.719 -12.334 1.00 69.94 93 PRO A CA 1
ATOM 794 C C . PRO A 1 93 ? 6.208 -14.308 -13.754 1.00 69.94 93 PRO A C 1
ATOM 796 O O . PRO A 1 93 ? 7.203 -14.270 -14.463 1.00 69.94 93 PRO A O 1
ATOM 799 N N . TYR A 1 94 ? 5.049 -14.796 -14.202 1.00 65.94 94 TYR A N 1
ATOM 800 C CA . TYR A 1 94 ? 4.851 -15.356 -15.544 1.00 65.94 94 TYR A CA 1
ATOM 801 C C . TYR A 1 94 ? 4.556 -14.318 -16.645 1.00 65.94 94 TYR A C 1
ATOM 803 O O . TYR A 1 94 ? 4.443 -14.684 -17.810 1.00 65.94 94 TYR A O 1
ATOM 811 N N . ARG A 1 95 ? 4.370 -13.041 -16.287 1.00 62.06 95 ARG A N 1
ATOM 812 C CA . ARG A 1 95 ? 4.186 -11.905 -17.210 1.00 62.06 95 ARG A CA 1
ATOM 813 C C . ARG A 1 95 ? 5.446 -11.054 -17.364 1.00 62.06 95 ARG A C 1
ATOM 815 O O . ARG A 1 95 ? 5.437 -10.138 -18.181 1.00 62.06 95 ARG A O 1
ATOM 822 N N . LEU A 1 96 ? 6.500 -11.331 -16.594 1.00 57.31 96 LEU A N 1
ATOM 823 C CA . LEU A 1 96 ? 7.747 -10.580 -16.674 1.00 57.31 96 LEU A CA 1
ATOM 824 C C . LEU A 1 96 ? 8.359 -10.760 -18.064 1.00 57.31 96 LEU A C 1
ATOM 826 O O . LEU A 1 96 ? 8.734 -11.865 -18.457 1.00 57.31 96 LEU A O 1
ATOM 830 N N . HIS A 1 97 ? 8.440 -9.659 -18.810 1.00 56.50 97 HIS A N 1
ATOM 831 C CA . HIS A 1 97 ? 9.173 -9.635 -20.065 1.00 56.50 97 HIS A CA 1
ATOM 832 C C . HIS A 1 97 ? 10.668 -9.796 -19.738 1.00 56.50 97 HIS A C 1
ATOM 834 O O . HIS A 1 97 ? 11.167 -9.067 -18.876 1.00 56.50 97 HIS A O 1
ATOM 840 N N . PRO A 1 98 ? 11.399 -10.708 -20.403 1.00 57.91 98 PRO A N 1
ATOM 841 C CA . PRO A 1 98 ? 12.795 -11.030 -20.074 1.00 57.91 98 PRO A CA 1
ATOM 842 C C . PRO A 1 98 ? 13.778 -9.847 -20.180 1.00 57.91 98 PRO A C 1
ATOM 844 O O . PRO A 1 98 ? 14.906 -9.946 -19.701 1.00 57.91 98 PRO A O 1
ATOM 847 N N . ASP A 1 99 ? 13.353 -8.724 -20.763 1.00 57.88 99 ASP A N 1
ATOM 848 C CA . ASP A 1 99 ? 14.202 -7.568 -21.062 1.00 57.88 99 ASP A CA 1
ATOM 849 C C . ASP A 1 99 ? 14.087 -6.413 -20.051 1.00 57.88 99 ASP A C 1
ATOM 851 O O . ASP A 1 99 ? 14.833 -5.436 -20.152 1.00 57.88 99 ASP A O 1
ATOM 855 N N . VAL A 1 100 ? 13.197 -6.502 -19.054 1.00 67.44 100 VAL A N 1
ATOM 856 C CA . VAL A 1 100 ? 13.087 -5.468 -18.011 1.00 67.44 100 VAL A CA 1
ATOM 857 C C . VAL A 1 100 ? 14.228 -5.636 -17.008 1.00 67.44 100 VAL A C 1
ATOM 859 O O . VAL A 1 100 ? 14.192 -6.496 -16.130 1.00 67.44 100 VAL A O 1
ATOM 862 N N . LYS A 1 101 ? 15.262 -4.801 -17.139 1.00 74.06 101 LYS A N 1
ATOM 863 C CA . LYS A 1 101 ? 16.419 -4.783 -16.234 1.00 74.06 101 LYS A CA 1
ATOM 864 C C . LYS A 1 101 ? 16.318 -3.611 -15.266 1.00 74.06 101 LYS A C 1
ATOM 866 O O . LYS A 1 101 ? 16.792 -2.516 -15.559 1.00 74.06 101 LYS A O 1
ATOM 871 N N . LEU A 1 102 ? 15.708 -3.857 -14.111 1.00 81.44 102 LEU A N 1
ATOM 872 C CA . LEU A 1 102 ? 15.838 -2.969 -12.960 1.00 81.44 102 LEU A CA 1
ATOM 873 C C . LEU A 1 102 ? 17.226 -3.134 -12.338 1.00 81.44 102 LEU A C 1
ATOM 875 O O . LEU A 1 102 ? 17.819 -4.213 -12.389 1.00 81.44 102 LEU A O 1
ATOM 879 N N . ASN A 1 103 ? 17.747 -2.065 -11.742 1.00 88.31 103 ASN A N 1
ATOM 880 C CA . ASN A 1 103 ? 18.918 -2.196 -10.881 1.00 88.31 103 ASN A CA 1
ATOM 881 C C . ASN A 1 103 ? 18.530 -2.868 -9.544 1.00 88.31 103 ASN A C 1
ATOM 883 O O . ASN A 1 103 ? 17.346 -3.084 -9.259 1.00 88.31 103 ASN A O 1
ATOM 887 N N . ASN A 1 104 ? 19.527 -3.213 -8.725 1.00 88.94 104 ASN A N 1
ATOM 888 C CA . ASN A 1 104 ? 19.288 -3.917 -7.461 1.00 88.94 104 ASN A CA 1
ATOM 889 C C . ASN A 1 104 ? 18.389 -3.104 -6.515 1.00 88.94 104 ASN A C 1
ATOM 891 O O . ASN A 1 104 ? 17.393 -3.629 -6.041 1.00 88.94 104 ASN A O 1
ATOM 895 N N . GLU A 1 105 ? 18.660 -1.809 -6.336 1.00 89.75 105 GLU A N 1
ATOM 896 C CA . GLU A 1 105 ? 17.886 -0.935 -5.438 1.00 89.75 105 GLU A CA 1
ATOM 897 C C . GLU A 1 105 ? 16.409 -0.817 -5.854 1.00 89.75 105 GLU A C 1
ATOM 899 O O . GLU A 1 105 ? 15.502 -0.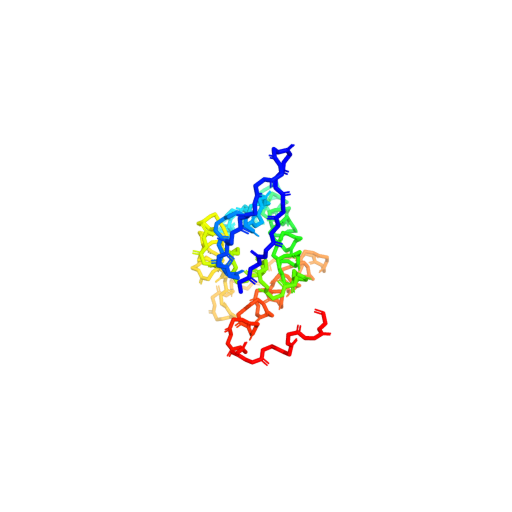856 -5.025 1.00 89.75 105 GLU A O 1
ATOM 904 N N . GLN A 1 106 ? 16.149 -0.701 -7.157 1.00 90.12 106 GLN A N 1
ATOM 905 C CA . GLN A 1 106 ? 14.799 -0.658 -7.720 1.00 90.12 106 GLN A CA 1
ATOM 906 C C . GLN A 1 106 ? 14.071 -1.988 -7.512 1.00 90.12 106 GLN A C 1
ATOM 908 O O . GLN A 1 106 ? 12.890 -2.002 -7.166 1.00 90.12 106 GLN A O 1
ATOM 913 N N . THR A 1 107 ? 14.778 -3.100 -7.712 1.00 89.00 107 THR A N 1
ATOM 914 C CA . THR A 1 107 ? 14.244 -4.448 -7.490 1.00 89.00 107 THR A CA 1
ATOM 915 C C . THR A 1 107 ? 13.897 -4.659 -6.018 1.00 89.00 107 THR A C 1
ATOM 917 O O . THR A 1 107 ? 12.808 -5.146 -5.706 1.00 89.00 107 THR A O 1
ATOM 920 N N . ASP A 1 108 ? 14.783 -4.241 -5.115 1.00 91.00 108 ASP A N 1
ATOM 921 C CA . ASP A 1 108 ? 14.584 -4.319 -3.670 1.00 91.00 108 ASP A CA 1
ATOM 922 C C . ASP A 1 108 ? 13.361 -3.506 -3.243 1.00 91.00 108 ASP A C 1
ATOM 924 O O . ASP A 1 108 ? 12.514 -4.023 -2.518 1.00 91.00 108 ASP A O 1
ATOM 928 N N . MET A 1 109 ? 13.180 -2.295 -3.782 1.00 93.94 109 MET A N 1
ATOM 929 C CA . MET A 1 109 ? 12.009 -1.472 -3.475 1.00 93.94 109 MET A CA 1
ATOM 930 C C . MET A 1 109 ? 10.688 -2.125 -3.914 1.00 93.94 109 MET A C 1
ATOM 932 O O . MET A 1 109 ? 9.693 -2.098 -3.188 1.00 93.94 109 MET A O 1
ATOM 936 N N . VAL A 1 110 ? 10.651 -2.724 -5.109 1.00 91.88 110 VAL A N 1
ATOM 937 C CA . VAL A 1 110 ? 9.449 -3.416 -5.606 1.00 91.88 110 VAL A CA 1
ATOM 938 C C . VAL A 1 110 ? 9.136 -4.650 -4.754 1.00 91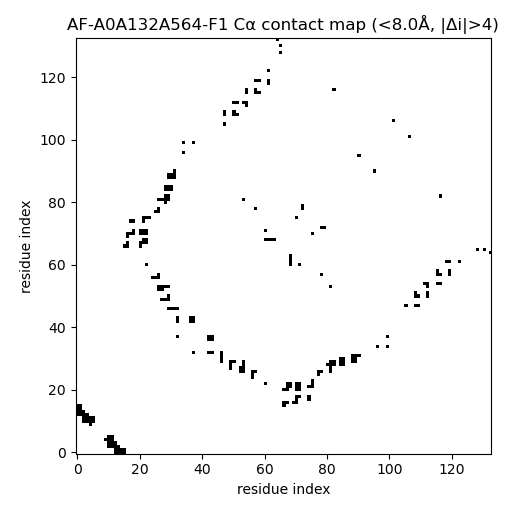.88 110 VAL A C 1
ATOM 940 O O . VAL A 1 110 ? 7.969 -4.904 -4.441 1.00 91.88 110 VAL A O 1
ATOM 943 N N . ASN A 1 111 ? 10.164 -5.398 -4.344 1.00 91.94 111 ASN A N 1
ATOM 944 C CA . ASN A 1 111 ? 10.009 -6.543 -3.447 1.00 91.94 111 ASN A CA 1
ATOM 945 C C . ASN A 1 111 ? 9.537 -6.120 -2.051 1.00 91.94 111 ASN A C 1
ATOM 947 O O . ASN A 1 111 ? 8.637 -6.749 -1.501 1.00 91.94 111 ASN A O 1
ATOM 951 N N . GLU A 1 112 ? 10.085 -5.042 -1.498 1.00 95.75 112 GLU A N 1
ATOM 952 C CA . GLU A 1 112 ? 9.681 -4.528 -0.192 1.00 95.75 112 GLU A CA 1
ATOM 953 C C . GLU A 1 112 ? 8.219 -4.068 -0.207 1.00 95.75 112 GLU A C 1
ATOM 955 O O . GLU A 1 112 ? 7.451 -4.447 0.676 1.00 95.75 112 GLU A O 1
ATOM 960 N N . LEU A 1 113 ? 7.795 -3.344 -1.253 1.00 96.56 113 LEU A N 1
ATOM 961 C CA . LEU A 1 113 ? 6.387 -2.988 -1.431 1.00 96.56 113 LEU A CA 1
ATOM 962 C C . LEU A 1 113 ? 5.505 -4.243 -1.466 1.00 96.56 113 LEU A C 1
ATOM 964 O O . LEU A 1 113 ? 4.493 -4.289 -0.770 1.00 96.56 113 LEU A O 1
ATOM 968 N N . ARG A 1 114 ? 5.886 -5.272 -2.235 1.00 94.88 114 ARG A N 1
ATOM 969 C CA . ARG A 1 114 ? 5.144 -6.543 -2.294 1.00 94.88 114 ARG A CA 1
ATOM 970 C C . ARG A 1 114 ? 4.974 -7.159 -0.909 1.00 94.88 114 ARG A C 1
ATOM 972 O O . ARG A 1 114 ? 3.868 -7.561 -0.548 1.00 94.88 114 ARG A O 1
ATOM 979 N N . ASP A 1 115 ? 6.050 -7.219 -0.137 1.00 96.38 115 ASP A N 1
ATOM 980 C CA . ASP A 1 115 ? 6.037 -7.819 1.193 1.00 96.38 115 ASP A CA 1
ATOM 981 C C . ASP A 1 115 ? 5.197 -6.982 2.175 1.00 96.38 115 ASP A C 1
ATOM 983 O O . ASP A 1 115 ? 4.469 -7.535 3.003 1.00 96.38 115 ASP A O 1
ATOM 987 N N . THR A 1 116 ? 5.214 -5.653 2.049 1.00 98.00 116 THR A N 1
ATOM 988 C CA . THR A 1 116 ? 4.344 -4.736 2.800 1.00 98.00 116 THR A CA 1
ATOM 989 C C . THR A 1 116 ? 2.870 -4.937 2.458 1.00 98.00 116 THR A C 1
ATOM 991 O O . THR A 1 116 ? 2.050 -5.072 3.368 1.00 98.00 116 THR A O 1
ATOM 994 N N . ILE A 1 117 ? 2.508 -5.036 1.174 1.00 97.25 117 ILE A N 1
ATOM 995 C CA . ILE A 1 117 ? 1.123 -5.323 0.769 1.00 97.25 117 ILE A CA 1
ATOM 996 C C . ILE A 1 117 ? 0.675 -6.693 1.303 1.00 97.25 117 ILE A C 1
ATOM 998 O O . ILE A 1 117 ? -0.441 -6.829 1.808 1.00 97.25 117 ILE A O 1
ATOM 1002 N N . ALA A 1 118 ? 1.546 -7.704 1.268 1.00 96.06 118 ALA A N 1
ATOM 1003 C CA . ALA A 1 118 ? 1.243 -9.012 1.842 1.00 96.06 118 ALA A CA 1
ATOM 1004 C C . ALA A 1 118 ? 0.991 -8.937 3.360 1.00 96.06 118 ALA A C 1
ATOM 1006 O O . ALA A 1 118 ? 0.016 -9.511 3.847 1.00 96.06 118 ALA A O 1
ATOM 1007 N N . LYS A 1 119 ? 1.815 -8.189 4.109 1.00 96.12 119 LYS A N 1
ATOM 1008 C CA . LYS A 1 119 ? 1.613 -7.944 5.550 1.00 96.12 119 LYS A CA 1
ATOM 1009 C C . LYS A 1 119 ? 0.307 -7.202 5.835 1.00 96.12 119 LYS A C 1
ATOM 1011 O O . LYS A 1 119 ? -0.381 -7.553 6.790 1.00 96.12 119 LYS A O 1
ATOM 1016 N N . TYR A 1 120 ? -0.055 -6.224 5.004 1.00 96.62 120 TYR A N 1
ATOM 1017 C CA . TYR A 1 120 ? -1.334 -5.519 5.101 1.00 96.62 120 TYR A CA 1
ATOM 1018 C C . TYR A 1 120 ? -2.518 -6.492 5.014 1.00 96.62 120 TYR A C 1
ATOM 1020 O O . TYR A 1 120 ? -3.367 -6.507 5.906 1.00 96.62 120 TYR A O 1
ATOM 1028 N N . PHE A 1 121 ? -2.539 -7.373 4.007 1.00 96.19 121 PHE A N 1
ATOM 1029 C CA . PHE A 1 121 ? -3.587 -8.392 3.887 1.00 96.19 121 PHE A CA 1
ATOM 1030 C C . PHE A 1 121 ? -3.556 -9.421 5.015 1.00 96.19 121 PHE A C 1
ATOM 1032 O O . PHE A 1 121 ? -4.611 -9.789 5.529 1.00 96.19 121 PHE A O 1
ATOM 1039 N N . LEU A 1 122 ? -2.368 -9.862 5.438 1.00 94.25 122 LEU A N 1
ATOM 1040 C CA . LEU A 1 122 ? -2.232 -10.782 6.566 1.00 94.25 122 LEU A CA 1
ATOM 1041 C C . LEU A 1 122 ? -2.873 -10.197 7.828 1.00 94.25 122 LEU A C 1
ATOM 1043 O O . LEU A 1 122 ? -3.615 -10.892 8.517 1.00 94.25 122 LEU A O 1
ATOM 1047 N N . ARG A 1 123 ? -2.643 -8.909 8.091 1.00 93.12 123 ARG A N 1
ATOM 1048 C CA . ARG A 1 123 ? -3.222 -8.207 9.236 1.00 93.12 123 ARG A CA 1
ATOM 1049 C C . ARG A 1 123 ? -4.752 -8.144 9.176 1.00 93.12 123 ARG A C 1
ATOM 1051 O O . ARG A 1 123 ? -5.401 -8.346 10.193 1.00 93.12 123 ARG A O 1
ATOM 1058 N N . ILE A 1 124 ? -5.331 -7.944 7.989 1.00 93.06 124 ILE A N 1
ATOM 1059 C CA . ILE A 1 124 ? -6.792 -7.989 7.784 1.00 93.06 124 ILE A CA 1
ATOM 1060 C C . ILE A 1 124 ? -7.356 -9.391 8.063 1.00 93.06 124 ILE A C 1
ATOM 1062 O O . ILE A 1 124 ? -8.434 -9.524 8.638 1.00 93.06 124 ILE A O 1
ATOM 1066 N N . LEU A 1 125 ? -6.647 -10.448 7.656 1.00 89.94 125 LEU A N 1
ATOM 1067 C CA . LEU A 1 125 ? -7.096 -11.834 7.840 1.00 89.94 125 LEU A CA 1
ATOM 1068 C C . LEU A 1 125 ? -7.014 -12.300 9.306 1.00 89.94 125 LEU A C 1
ATOM 1070 O O . LEU A 1 125 ? -7.754 -13.202 9.719 1.00 89.94 125 LEU A O 1
ATOM 1074 N N . ILE A 1 126 ? -6.140 -11.685 10.106 1.00 84.88 126 ILE A N 1
ATOM 1075 C CA . ILE A 1 126 ? -6.022 -11.947 11.542 1.00 84.88 126 ILE A CA 1
ATOM 1076 C C . ILE A 1 126 ? -7.145 -11.200 12.279 1.00 84.88 126 ILE A C 1
ATOM 1078 O O . ILE A 1 126 ? -7.032 -10.050 12.686 1.00 84.88 126 ILE A O 1
ATOM 1082 N N . HIS A 1 127 ? -8.256 -11.903 12.479 1.00 65.25 127 HIS A N 1
ATOM 1083 C CA . HIS A 1 127 ? -9.458 -11.415 13.162 1.00 65.25 127 HIS A CA 1
ATOM 1084 C C . HIS A 1 127 ? -9.310 -11.316 14.693 1.00 65.25 127 HIS A C 1
ATOM 1086 O O . HIS A 1 127 ? -10.172 -10.748 15.361 1.00 65.25 127 HIS A O 1
ATOM 1092 N N . SER A 1 128 ? -8.225 -11.856 15.255 1.00 65.12 128 SER A N 1
ATOM 1093 C CA . SER A 1 128 ? -7.897 -11.804 16.682 1.00 65.12 128 SER A CA 1
ATOM 1094 C C . SER A 1 128 ? -6.512 -11.191 16.895 1.00 65.12 128 SER A C 1
ATOM 1096 O O . SER A 1 128 ? -5.588 -11.851 17.375 1.00 65.12 128 SER A O 1
ATOM 1098 N N . GLU A 1 129 ? -6.332 -9.930 16.510 1.00 63.50 129 GLU A N 1
ATOM 1099 C CA . GLU A 1 129 ? -5.202 -9.168 17.039 1.00 63.50 129 GLU A CA 1
ATOM 1100 C C . GLU A 1 129 ? -5.410 -8.980 18.538 1.00 63.50 129 GLU A C 1
ATOM 1102 O O . GLU A 1 129 ? -6.485 -8.570 18.977 1.00 63.50 129 GLU A O 1
ATOM 1107 N N . ASN A 1 130 ? -4.398 -9.319 19.333 1.00 57.12 130 ASN A N 1
ATOM 1108 C CA . ASN A 1 130 ? -4.467 -9.153 20.775 1.00 57.12 130 ASN A CA 1
ATOM 1109 C C . ASN A 1 130 ? -4.610 -7.646 21.079 1.00 57.12 130 ASN A C 1
ATOM 1111 O O . ASN A 1 130 ? -3.687 -6.893 20.771 1.00 57.12 130 ASN A O 1
ATOM 1115 N N . PRO A 1 131 ? -5.728 -7.175 21.663 1.00 51.75 131 PRO A N 1
ATOM 1116 C CA . PRO A 1 131 ? -6.013 -5.744 21.819 1.00 51.75 131 PRO A CA 1
ATOM 1117 C C . PRO A 1 131 ? -5.163 -5.053 22.906 1.00 51.75 131 PRO A C 1
ATOM 1119 O O . PRO A 1 131 ? -5.471 -3.931 23.296 1.00 51.75 131 PRO A O 1
ATOM 1122 N N . VAL A 1 132 ? -4.141 -5.738 23.433 1.00 46.34 132 VAL A N 1
ATOM 1123 C CA . VAL A 1 132 ? -3.369 -5.368 24.634 1.00 46.34 132 VAL A CA 1
ATOM 1124 C C . VAL A 1 132 ? -1.985 -4.773 24.300 1.00 46.34 132 VAL A C 1
ATOM 1126 O O . VAL A 1 132 ? -1.200 -4.526 25.210 1.00 46.34 132 VAL A O 1
ATOM 1129 N N . LEU A 1 133 ? -1.675 -4.503 23.027 1.00 40.44 133 LEU A N 1
ATOM 1130 C CA . LEU A 1 133 ? -0.474 -3.745 22.631 1.00 40.44 133 LEU A CA 1
ATOM 1131 C C . LEU A 1 133 ? -0.835 -2.347 22.121 1.00 40.44 133 LEU A C 1
ATOM 1133 O O . LEU A 1 133 ? -1.708 -2.249 21.226 1.00 40.44 133 LEU A O 1
#

Secondary structure (DSSP, 8-state):
-EEEE-TTS-EEEE-SS-GGG------PPP-PPPTTGGG-HHHHHHHHHHHHHHHHHHHHHHTS-HHHHHHHHHH-HHHHHHHHHHHHHSPPGGG--TT----HHHHHHHHHHHHHHHHHHHHHH-S---TT-

Radius of gyration: 18.55 Å; Cα contacts (8 Å, |Δi|>4): 135; chains: 1; bounding box: 39×37×53 Å

Organism: Sarcoptes scabiei (NCBI:txid52283)